Protein AF-A0A662UW87-F1 (afdb_monomer_lite)

pLDDT: mean 73.2, std 11.49, range [38.88, 87.25]

Foldseek 3Di:
DDWDKDQQKWWDDPQWTFRWIWIDDDQKTKIKTDLPQTDGPPPPPDDDDPVRVVVNVVCNPHHIDIDMDGLVQFPDKDKDWDDPPLVVSCVRRPVVLPVQTKIWIWTQGNVRDIITMIGRPVSVVVVVVSSVVVVVD

Secondary structure (DSSP, 8-state):
---EEEEEEEEEETTEEEEEEEEEETTEEEEEE--S--EE-TTS-SPPPHHHHHHHHHHHSSS--EEEEEGGGEEEEEEEEE-S-HHHHHHHH-HHHHHT-EEEEEEEETTS-EEEEEEEHHHHHHHHHHHHHHHT-

Radius of gyration: 14.93 Å; chains: 1; bounding box: 36×36×35 Å

Sequence (137 aa):
MAFKIIRNALILVDRFMVPAMIIIKDNKITVKTLPKPIKHLFHIKGALSSTETRKLLSLGSLSPRVESVDLLSIKDFKALRIRRNLNEIAELLGSDDVKGGVFEVVLNLNNGEVIKLLLSQRAYLKLRNAVLKFKAK

Structure (mmCIF, N/CA/C/O backbone):
data_AF-A0A662UW87-F1
#
_entry.id   AF-A0A662UW87-F1
#
loop_
_atom_site.group_PDB
_atom_site.id
_atom_site.type_symbol
_atom_site.label_atom_id
_atom_site.label_alt_id
_atom_site.label_comp_id
_atom_site.label_asym_id
_atom_site.label_entity_id
_atom_site.label_seq_id
_atom_site.pdbx_PDB_ins_code
_atom_site.Cartn_x
_atom_site.Cartn_y
_atom_site.Cartn_z
_atom_site.occupancy
_atom_site.B_iso_or_equiv
_atom_site.auth_seq_id
_atom_site.auth_comp_id
_atom_site.auth_asym_id
_atom_site.auth_atom_id
_atom_site.pdbx_PDB_model_num
ATOM 1 N N . MET A 1 1 ? -18.598 12.158 6.808 1.00 53.75 1 MET A N 1
ATOM 2 C CA . MET A 1 1 ? -17.287 11.510 7.067 1.00 53.75 1 MET A CA 1
ATOM 3 C C . MET A 1 1 ? -16.373 11.727 5.869 1.00 53.75 1 MET A C 1
ATOM 5 O O . MET A 1 1 ? -16.872 11.884 4.764 1.00 53.75 1 MET A O 1
ATOM 9 N N . ALA A 1 2 ? -15.058 11.842 6.076 1.00 59.19 2 ALA A N 1
ATOM 10 C CA . ALA A 1 2 ? -14.144 12.307 5.031 1.00 59.19 2 ALA A CA 1
ATOM 11 C C . ALA A 1 2 ? -13.754 11.171 4.074 1.00 59.19 2 ALA A C 1
ATOM 13 O O . ALA A 1 2 ? -12.960 10.307 4.432 1.00 59.19 2 ALA A O 1
ATOM 14 N N . PHE A 1 3 ? -14.279 11.217 2.851 1.00 75.69 3 PHE A N 1
ATOM 15 C CA . PHE A 1 3 ? -13.792 10.421 1.731 1.00 75.69 3 PHE A CA 1
ATOM 16 C C . PHE A 1 3 ? -12.413 10.938 1.303 1.00 75.69 3 PHE A C 1
ATOM 18 O O . PHE A 1 3 ? -12.261 12.113 0.963 1.00 75.69 3 PHE A O 1
ATOM 25 N N . LYS A 1 4 ? -11.389 10.083 1.346 1.00 80.56 4 LYS A N 1
ATOM 26 C CA . LYS A 1 4 ? -10.030 10.426 0.904 1.00 80.56 4 LYS A CA 1
ATOM 27 C C . LYS A 1 4 ? -9.524 9.392 -0.087 1.00 80.56 4 LYS A C 1
ATOM 29 O O . LYS A 1 4 ? -9.567 8.198 0.184 1.00 80.56 4 LYS A O 1
ATOM 34 N N . ILE A 1 5 ? -8.976 9.869 -1.201 1.00 80.31 5 ILE A N 1
ATOM 35 C CA . ILE A 1 5 ? -8.291 9.034 -2.189 1.00 80.31 5 ILE A CA 1
ATOM 36 C C . ILE A 1 5 ? -6.794 9.351 -2.165 1.00 80.31 5 ILE A C 1
ATOM 38 O O . ILE A 1 5 ? -6.384 10.516 -2.201 1.00 80.31 5 ILE A O 1
ATOM 42 N N . ILE A 1 6 ? -5.978 8.304 -2.141 1.00 82.50 6 ILE A N 1
ATOM 43 C CA . ILE A 1 6 ? -4.528 8.337 -2.315 1.00 82.50 6 ILE A CA 1
ATOM 44 C C . ILE A 1 6 ? -4.222 7.556 -3.598 1.00 82.50 6 ILE A C 1
ATOM 46 O O . ILE A 1 6 ? -4.398 6.344 -3.631 1.00 82.50 6 ILE A O 1
ATOM 50 N N . ARG A 1 7 ? -3.821 8.253 -4.668 1.00 71.81 7 ARG A N 1
ATOM 51 C CA . ARG A 1 7 ? -3.648 7.665 -6.013 1.00 71.81 7 ARG A CA 1
ATOM 52 C C . ARG A 1 7 ? -2.235 7.148 -6.305 1.00 71.81 7 ARG A C 1
ATOM 54 O O . ARG A 1 7 ? -2.087 6.298 -7.171 1.00 71.81 7 ARG A O 1
ATOM 61 N N . ASN A 1 8 ? -1.234 7.635 -5.572 1.00 75.50 8 ASN A N 1
ATOM 62 C CA . ASN A 1 8 ? 0.179 7.315 -5.793 1.00 75.50 8 ASN A CA 1
ATOM 63 C C . ASN A 1 8 ? 0.672 6.422 -4.653 1.00 75.50 8 ASN A C 1
ATOM 65 O O . ASN A 1 8 ? 1.444 6.843 -3.792 1.00 75.50 8 ASN A O 1
ATOM 69 N N . ALA A 1 9 ? 0.121 5.212 -4.600 1.00 77.31 9 ALA A N 1
ATOM 70 C CA . ALA A 1 9 ? 0.552 4.169 -3.686 1.00 77.31 9 ALA A CA 1
ATOM 71 C C . ALA A 1 9 ? 1.052 2.968 -4.485 1.00 77.31 9 ALA A C 1
ATOM 73 O O . ALA A 1 9 ? 0.602 2.709 -5.599 1.00 77.31 9 ALA A O 1
ATOM 74 N N . LEU A 1 10 ? 1.977 2.223 -3.902 1.00 77.88 10 LEU A N 1
ATOM 75 C CA . LEU A 1 10 ? 2.411 0.928 -4.403 1.00 77.88 10 LEU A CA 1
ATOM 76 C C . LEU A 1 10 ? 2.085 -0.099 -3.323 1.00 77.88 10 LEU A C 1
ATOM 78 O O . LEU A 1 10 ? 2.324 0.155 -2.147 1.00 77.88 10 LEU A O 1
ATOM 82 N N . ILE A 1 11 ? 1.503 -1.232 -3.692 1.00 78.00 11 ILE A N 1
ATOM 83 C CA . ILE A 1 11 ? 1.341 -2.371 -2.786 1.00 78.00 11 ILE A CA 1
ATOM 84 C C . ILE A 1 11 ? 2.415 -3.400 -3.112 1.00 78.00 11 ILE A C 1
ATOM 86 O O . ILE A 1 11 ? 2.698 -3.659 -4.284 1.00 78.00 11 ILE A O 1
ATOM 90 N N . LEU A 1 12 ? 3.032 -3.958 -2.074 1.00 72.88 12 LEU A N 1
ATOM 91 C CA . LEU A 1 12 ? 3.962 -5.064 -2.227 1.00 72.88 12 LEU A CA 1
ATOM 92 C C . LEU A 1 12 ? 3.175 -6.372 -2.120 1.00 72.88 12 LEU A C 1
ATOM 94 O O . LEU A 1 12 ? 2.685 -6.717 -1.047 1.00 72.88 12 LEU A O 1
ATOM 98 N N . VAL A 1 13 ? 3.057 -7.086 -3.237 1.00 70.00 13 VAL A N 1
ATOM 99 C CA . VAL A 1 13 ? 2.454 -8.422 -3.294 1.00 70.00 13 VAL A CA 1
ATOM 100 C C . VAL A 1 13 ? 3.572 -9.413 -3.569 1.00 70.00 13 VAL A C 1
ATOM 102 O O . VAL A 1 13 ? 4.149 -9.411 -4.656 1.00 70.00 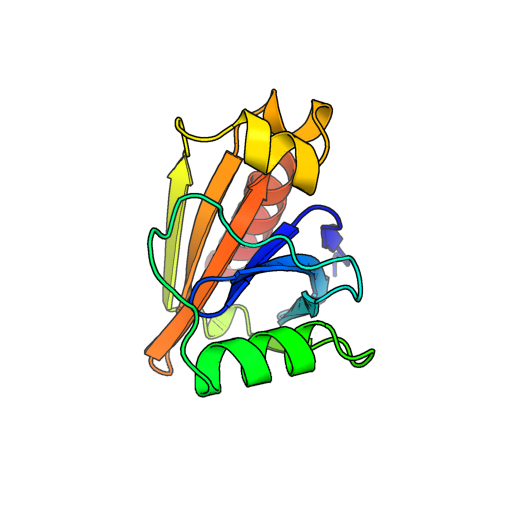13 VAL A O 1
ATOM 105 N N . ASP A 1 14 ? 3.897 -10.240 -2.576 1.00 67.88 14 ASP A N 1
ATOM 106 C CA . ASP A 1 14 ? 5.082 -11.103 -2.574 1.00 67.88 14 ASP A CA 1
ATOM 107 C C . ASP A 1 14 ? 6.370 -10.301 -2.864 1.00 67.88 14 ASP A C 1
ATOM 109 O O . ASP A 1 14 ? 6.925 -9.638 -1.986 1.00 67.88 14 ASP A O 1
ATOM 113 N N . ARG A 1 15 ? 6.836 -10.353 -4.114 1.00 63.59 15 ARG A N 1
ATOM 114 C CA . ARG A 1 15 ? 8.068 -9.736 -4.621 1.00 63.59 15 ARG A CA 1
ATOM 115 C C . ARG A 1 15 ? 7.810 -8.605 -5.621 1.00 63.59 15 ARG A C 1
ATOM 117 O O . ARG A 1 15 ? 8.751 -8.017 -6.150 1.00 63.59 15 ARG A O 1
ATOM 124 N N . PHE A 1 16 ? 6.543 -8.298 -5.882 1.00 69.69 16 PHE A N 1
ATOM 125 C CA . PHE A 1 16 ? 6.120 -7.372 -6.923 1.00 69.69 16 PHE A CA 1
ATOM 126 C C . P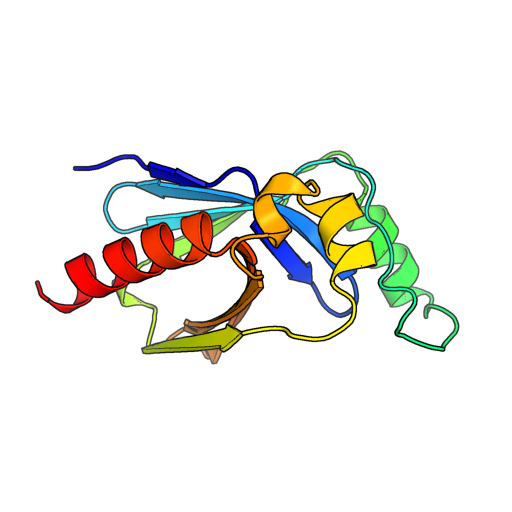HE A 1 16 ? 5.569 -6.088 -6.329 1.00 69.69 16 PHE A C 1
ATOM 128 O O . PHE A 1 16 ? 4.770 -6.111 -5.393 1.00 69.69 16 PHE A O 1
ATOM 135 N N . MET A 1 17 ? 5.964 -4.964 -6.920 1.00 73.75 17 MET A N 1
ATOM 136 C CA . MET A 1 17 ? 5.374 -3.670 -6.622 1.00 73.75 17 MET A CA 1
ATOM 137 C C . MET A 1 17 ? 4.285 -3.368 -7.638 1.00 73.75 17 MET A C 1
ATOM 139 O O . MET A 1 17 ? 4.549 -3.232 -8.832 1.00 73.75 17 MET A O 1
ATOM 143 N N . VAL A 1 18 ? 3.055 -3.254 -7.152 1.00 75.81 18 VAL A N 1
ATOM 144 C CA . VAL A 1 18 ? 1.890 -3.013 -7.998 1.00 75.81 18 VAL A CA 1
ATOM 145 C C . VAL A 1 18 ? 1.341 -1.625 -7.692 1.00 75.81 18 VAL A C 1
ATOM 147 O O . VAL A 1 18 ? 1.064 -1.329 -6.526 1.00 75.81 18 VAL A O 1
ATOM 150 N N . PRO A 1 19 ? 1.172 -0.752 -8.700 1.00 77.81 19 PRO A N 1
ATOM 151 C CA . PRO A 1 19 ? 0.491 0.521 -8.512 1.00 77.81 19 PRO A CA 1
ATOM 152 C C . PRO A 1 19 ? -0.892 0.295 -7.914 1.00 77.81 19 PRO A C 1
ATOM 154 O O . PRO A 1 19 ? -1.653 -0.552 -8.376 1.00 77.81 19 PRO A O 1
ATOM 157 N N . ALA A 1 20 ? -1.221 1.045 -6.875 1.00 78.06 20 ALA A N 1
ATOM 158 C CA . ALA A 1 20 ? -2.468 0.920 -6.155 1.00 78.06 20 ALA A CA 1
ATOM 159 C C . ALA A 1 20 ? -3.031 2.293 -5.798 1.00 78.06 20 ALA A C 1
ATOM 161 O O . ALA A 1 20 ? -2.328 3.292 -5.648 1.00 78.06 20 ALA A O 1
ATOM 162 N N . MET A 1 21 ? -4.343 2.320 -5.632 1.00 83.75 21 MET A N 1
ATOM 163 C CA . MET A 1 21 ? -5.086 3.442 -5.104 1.00 83.75 21 MET A CA 1
ATOM 164 C C . MET A 1 21 ? -5.672 3.035 -3.760 1.00 83.75 21 MET A C 1
ATOM 166 O O . MET A 1 21 ? -6.337 2.008 -3.649 1.00 83.75 21 MET A O 1
ATOM 170 N N . ILE A 1 22 ? -5.447 3.859 -2.744 1.00 84.38 22 ILE A N 1
ATOM 171 C CA . ILE A 1 22 ? -6.014 3.657 -1.416 1.00 84.38 22 ILE A CA 1
ATOM 172 C C . ILE A 1 22 ? -7.197 4.604 -1.264 1.00 84.38 22 ILE A C 1
ATOM 174 O O . ILE A 1 22 ? -7.062 5.823 -1.390 1.00 84.38 22 ILE A O 1
ATOM 178 N N . ILE A 1 23 ? -8.363 4.036 -0.997 1.00 84.75 23 ILE A N 1
ATOM 179 C CA . ILE A 1 23 ? -9.604 4.752 -0.742 1.00 84.75 23 ILE A CA 1
ATOM 180 C C . ILE A 1 23 ? -9.917 4.593 0.738 1.00 84.75 23 ILE A C 1
ATOM 182 O O . ILE A 1 23 ? -10.068 3.479 1.228 1.00 84.75 23 ILE A O 1
ATOM 186 N N . ILE A 1 24 ? -10.024 5.707 1.446 1.00 84.00 24 ILE A N 1
ATOM 187 C CA . ILE A 1 24 ? -10.443 5.735 2.843 1.00 84.00 24 ILE A CA 1
ATOM 188 C C . ILE A 1 24 ? -11.845 6.321 2.865 1.00 84.00 24 ILE A C 1
ATOM 190 O O . ILE A 1 24 ? -12.046 7.477 2.476 1.00 84.00 24 ILE A O 1
ATOM 194 N N . LYS A 1 25 ? -12.814 5.514 3.285 1.00 81.81 25 LYS A N 1
ATOM 195 C CA . LYS A 1 25 ? -14.211 5.921 3.395 1.00 81.81 25 LYS A CA 1
ATOM 196 C C . LYS A 1 25 ? -14.796 5.315 4.658 1.00 81.81 25 LYS A C 1
ATOM 198 O O . LYS A 1 25 ? -14.644 4.119 4.893 1.00 81.81 25 LYS A O 1
ATOM 203 N N . ASP A 1 26 ? -15.465 6.153 5.441 1.00 78.94 26 ASP A N 1
ATOM 204 C CA . ASP A 1 26 ? -16.043 5.771 6.728 1.00 78.94 26 ASP A CA 1
ATOM 205 C C . ASP A 1 26 ? -14.964 5.097 7.589 1.00 78.94 26 ASP A C 1
ATOM 207 O O . ASP A 1 26 ? -13.919 5.715 7.796 1.00 78.94 26 ASP A O 1
ATOM 211 N N . ASN A 1 27 ? -15.155 3.842 7.999 1.00 80.06 27 ASN A N 1
ATOM 212 C CA . ASN A 1 27 ? -14.190 3.088 8.804 1.00 80.06 27 ASN A CA 1
ATOM 213 C C . ASN A 1 27 ? -13.333 2.116 7.978 1.00 80.06 27 ASN A C 1
ATOM 215 O O . ASN A 1 27 ? -12.652 1.271 8.544 1.00 80.06 27 ASN A O 1
ATOM 219 N N . LYS A 1 28 ? -13.362 2.190 6.643 1.00 82.88 28 LYS A N 1
ATOM 220 C CA . LYS A 1 28 ? -12.690 1.213 5.779 1.00 82.88 28 LYS A CA 1
ATOM 221 C C . LYS A 1 28 ? -11.560 1.839 4.976 1.00 82.88 28 LYS A C 1
ATOM 223 O O . LYS A 1 28 ? -11.710 2.903 4.368 1.00 82.88 28 LYS A O 1
ATOM 228 N N . ILE A 1 29 ? -10.439 1.129 4.928 1.00 83.19 29 ILE A N 1
ATOM 229 C CA . ILE A 1 29 ? -9.370 1.329 3.955 1.00 83.19 29 ILE A CA 1
ATOM 230 C C . ILE A 1 29 ? -9.562 0.290 2.861 1.00 83.19 29 ILE A C 1
ATOM 232 O O . ILE A 1 29 ? -9.517 -0.905 3.114 1.00 83.19 29 ILE A O 1
ATOM 236 N N . THR A 1 30 ? -9.752 0.749 1.633 1.00 83.62 30 THR A N 1
ATOM 237 C CA . THR A 1 30 ? -9.798 -0.112 0.455 1.00 83.62 30 THR A CA 1
ATOM 238 C C . THR A 1 30 ? -8.565 0.136 -0.393 1.00 83.62 30 THR A C 1
ATOM 240 O O . THR A 1 30 ? -8.373 1.245 -0.891 1.00 83.62 30 THR A O 1
ATOM 243 N N . VAL A 1 31 ? -7.729 -0.881 -0.559 1.00 81.56 31 VAL A N 1
ATOM 244 C CA . VAL A 1 31 ? -6.584 -0.867 -1.465 1.00 81.56 31 VAL A CA 1
ATOM 245 C C . VAL A 1 31 ? -7.012 -1.518 -2.771 1.00 81.56 31 VAL A C 1
ATOM 247 O O . VAL A 1 31 ? -7.391 -2.684 -2.804 1.00 81.56 31 VAL A O 1
ATOM 250 N N . LYS A 1 32 ? -6.985 -0.745 -3.854 1.00 80.12 32 LYS A N 1
ATOM 251 C CA . LYS A 1 32 ? -7.336 -1.196 -5.199 1.00 80.12 32 LYS A CA 1
ATOM 252 C C . LYS A 1 32 ? -6.095 -1.155 -6.077 1.00 80.12 32 LYS A C 1
ATOM 254 O O . LYS A 1 32 ? -5.566 -0.068 -6.301 1.00 80.12 32 LYS A O 1
ATOM 259 N N . THR A 1 33 ? -5.636 -2.295 -6.586 1.00 75.62 33 THR A N 1
ATOM 260 C CA . THR A 1 33 ? -4.547 -2.301 -7.573 1.00 75.62 33 THR A CA 1
ATOM 261 C C . THR A 1 33 ? -5.007 -1.647 -8.875 1.00 75.62 33 THR A C 1
ATOM 263 O O . THR A 1 33 ? -6.194 -1.627 -9.204 1.00 75.62 33 THR A O 1
ATOM 266 N N . LEU A 1 34 ? -4.079 -1.040 -9.601 1.00 72.38 34 LEU A N 1
ATOM 267 C CA . LEU A 1 34 ? -4.317 -0.416 -10.895 1.00 72.38 34 LEU A CA 1
ATOM 268 C C . LEU A 1 34 ? -3.711 -1.307 -11.987 1.00 72.38 34 LEU A C 1
ATOM 270 O O . LEU A 1 34 ? -2.619 -1.831 -11.777 1.00 72.38 34 LEU A O 1
ATOM 274 N N . PRO A 1 35 ? -4.344 -1.422 -13.168 1.00 59.72 35 PRO A N 1
ATOM 275 C CA . PRO A 1 35 ? -3.876 -2.266 -14.276 1.00 59.72 35 PRO A CA 1
ATOM 276 C C . PRO A 1 35 ? -2.641 -1.693 -15.007 1.00 59.72 35 PRO A C 1
ATOM 278 O O . PRO A 1 35 ? -2.432 -1.935 -16.191 1.00 59.72 35 PRO A O 1
ATOM 281 N N . LYS A 1 36 ? -1.831 -0.871 -14.329 1.00 60.38 36 LYS A N 1
ATOM 282 C CA . LYS A 1 36 ? -0.595 -0.300 -14.877 1.00 60.38 36 LYS A CA 1
ATOM 283 C C . LYS A 1 36 ? 0.508 -1.368 -14.929 1.00 60.38 36 LYS A C 1
ATOM 285 O O . LYS A 1 36 ? 0.460 -2.306 -14.134 1.00 60.38 36 LYS A O 1
ATOM 290 N N . PRO A 1 37 ? 1.513 -1.221 -15.817 1.00 55.00 37 PRO A N 1
ATOM 291 C CA . PRO A 1 37 ? 2.580 -2.204 -15.962 1.00 55.00 37 PRO A CA 1
ATOM 292 C C . PRO A 1 37 ? 3.252 -2.472 -14.615 1.00 55.00 37 PRO A C 1
ATOM 294 O O . PRO A 1 37 ? 3.778 -1.565 -13.966 1.00 55.00 37 PRO A O 1
ATOM 297 N N . ILE A 1 38 ? 3.207 -3.736 -14.203 1.00 57.03 38 ILE A N 1
ATOM 298 C CA . ILE A 1 38 ? 3.919 -4.245 -13.037 1.00 57.03 38 ILE A CA 1
ATOM 299 C C . ILE A 1 38 ? 5.394 -4.218 -13.404 1.00 57.03 38 ILE A C 1
ATOM 301 O O . ILE A 1 38 ? 5.840 -5.013 -14.231 1.00 57.03 38 ILE A O 1
ATOM 305 N N . LYS A 1 39 ? 6.161 -3.298 -12.821 1.00 55.62 39 LYS A N 1
ATOM 306 C CA . LYS A 1 39 ? 7.616 -3.385 -12.914 1.00 55.62 39 LYS A CA 1
ATOM 307 C C . LYS A 1 39 ? 8.106 -4.290 -11.794 1.00 55.62 39 LYS A C 1
ATOM 309 O O . LYS A 1 39 ? 7.771 -4.116 -10.621 1.00 55.62 39 LYS A O 1
ATOM 314 N N . HIS A 1 40 ? 8.901 -5.274 -12.186 1.00 52.53 40 HIS A N 1
ATOM 315 C CA . HIS A 1 40 ? 9.675 -6.083 -11.265 1.00 52.53 40 HIS A CA 1
ATOM 316 C C . HIS A 1 40 ? 10.624 -5.166 -10.485 1.00 52.53 40 HIS A C 1
ATOM 318 O O . HIS A 1 40 ? 11.245 -4.283 -11.074 1.00 52.53 40 HIS A O 1
ATOM 324 N N . LEU A 1 41 ? 10.780 -5.381 -9.179 1.00 51.91 41 LEU A N 1
ATOM 325 C CA . LEU A 1 41 ? 11.939 -4.829 -8.483 1.00 51.91 41 LEU A CA 1
ATOM 326 C C . LEU A 1 41 ? 13.178 -5.523 -9.064 1.00 51.91 41 LEU A C 1
ATOM 328 O O . LEU A 1 41 ? 13.345 -6.731 -8.878 1.00 51.91 41 LEU A O 1
ATOM 332 N N . PHE A 1 42 ? 14.047 -4.786 -9.761 1.00 44.47 42 PHE A N 1
ATOM 333 C CA . PHE A 1 42 ? 15.313 -5.314 -10.301 1.00 44.47 42 PHE A CA 1
ATOM 334 C C . PHE A 1 42 ? 16.272 -5.795 -9.196 1.00 44.47 42 PHE A C 1
ATOM 336 O O . PHE A 1 42 ? 17.260 -6.476 -9.461 1.00 44.47 42 PHE A O 1
ATOM 343 N N . HIS A 1 43 ? 15.962 -5.494 -7.933 1.00 40.88 43 HIS A N 1
ATOM 344 C CA . HIS A 1 43 ? 16.762 -5.873 -6.773 1.00 40.88 43 HIS A CA 1
ATOM 345 C C . HIS A 1 43 ? 16.583 -7.313 -6.285 1.00 40.88 43 HIS A C 1
ATOM 347 O O . HIS A 1 43 ? 17.323 -7.737 -5.396 1.00 40.88 43 HIS A O 1
ATOM 353 N N . ILE A 1 44 ? 15.658 -8.087 -6.853 1.00 46.12 44 ILE A N 1
ATOM 354 C CA . ILE A 1 44 ? 15.538 -9.510 -6.529 1.00 46.12 44 ILE A CA 1
ATOM 355 C C . ILE A 1 44 ? 16.286 -10.293 -7.605 1.00 46.12 44 ILE A C 1
ATOM 357 O O . ILE A 1 44 ? 15.737 -10.632 -8.648 1.00 46.12 44 ILE A O 1
ATOM 361 N N . LYS A 1 45 ? 17.577 -10.543 -7.354 1.00 38.88 45 LYS A N 1
ATOM 362 C CA . LYS A 1 45 ? 18.401 -11.429 -8.183 1.00 38.88 45 LYS A CA 1
ATOM 363 C C . LYS A 1 45 ? 17.836 -12.851 -8.104 1.00 38.88 45 LYS A C 1
ATOM 365 O O . LYS A 1 45 ? 17.986 -13.513 -7.082 1.00 38.88 45 LYS A O 1
ATOM 370 N N . GLY A 1 46 ? 17.195 -13.310 -9.174 1.00 50.56 46 GLY A N 1
ATOM 371 C CA . GLY A 1 46 ? 16.719 -14.685 -9.309 1.00 50.56 46 GLY A CA 1
ATOM 372 C C . GLY A 1 46 ? 15.728 -14.835 -10.457 1.00 50.56 46 GLY A C 1
ATOM 373 O O . GLY A 1 46 ? 14.982 -13.908 -10.761 1.00 50.56 46 GLY A O 1
ATOM 374 N N . ALA A 1 47 ? 15.724 -16.002 -11.101 1.00 57.00 47 ALA A N 1
ATOM 375 C CA . ALA A 1 47 ? 14.660 -16.353 -12.032 1.00 57.00 47 ALA A CA 1
ATOM 376 C C . ALA A 1 47 ? 13.327 -16.439 -11.272 1.00 57.00 47 ALA A C 1
ATOM 378 O O . ALA A 1 47 ? 13.274 -16.963 -10.157 1.00 57.00 47 ALA A O 1
ATOM 379 N N . LEU A 1 48 ? 12.256 -15.927 -11.878 1.00 60.03 48 LEU A N 1
ATOM 380 C CA . LEU A 1 48 ? 10.908 -16.110 -11.357 1.00 60.03 48 LEU A CA 1
ATOM 381 C C . LEU A 1 48 ? 10.550 -17.596 -11.375 1.00 60.03 48 LEU A C 1
ATOM 383 O O . LEU A 1 48 ? 10.717 -18.269 -12.392 1.00 60.03 48 LEU A O 1
ATOM 387 N N . SER A 1 49 ? 10.002 -18.106 -10.275 1.00 63.72 49 SER A N 1
ATOM 388 C CA . SER A 1 49 ? 9.358 -19.419 -10.298 1.00 63.72 49 SER A CA 1
ATOM 389 C C . SER A 1 49 ? 8.124 -19.393 -11.210 1.00 63.72 49 SER A C 1
ATOM 391 O O . SER A 1 49 ? 7.537 -18.340 -11.489 1.00 63.72 49 SER A O 1
ATOM 393 N N . SER A 1 50 ? 7.679 -20.562 -11.671 1.00 63.88 50 SER A N 1
ATOM 394 C CA . SER A 1 50 ? 6.462 -20.690 -12.485 1.00 63.88 50 SER A CA 1
ATOM 395 C C . SER A 1 50 ? 5.219 -20.145 -11.764 1.00 63.88 50 SER A C 1
ATOM 397 O O . SER A 1 50 ? 4.358 -19.522 -12.387 1.00 63.88 50 SER A O 1
ATOM 399 N N . THR A 1 51 ? 5.148 -20.302 -10.441 1.00 67.50 51 THR A N 1
ATOM 400 C CA . THR A 1 51 ? 4.093 -19.764 -9.572 1.00 67.50 51 THR A CA 1
ATOM 401 C C . THR A 1 51 ? 4.130 -18.243 -9.495 1.00 67.50 51 THR A C 1
ATOM 403 O O . THR A 1 51 ? 3.092 -17.600 -9.639 1.00 67.50 51 THR A O 1
ATOM 406 N N . GLU A 1 52 ? 5.307 -17.649 -9.300 1.00 61.25 52 GLU A N 1
ATOM 407 C CA . GLU A 1 52 ? 5.468 -16.189 -9.268 1.00 61.25 52 GLU A CA 1
ATOM 408 C C . GLU A 1 52 ? 5.202 -15.563 -10.640 1.00 61.25 52 GLU A C 1
ATOM 410 O O . GLU A 1 52 ? 4.573 -14.513 -10.716 1.00 61.25 52 GLU A O 1
ATOM 415 N N . THR A 1 53 ? 5.592 -16.241 -11.722 1.00 62.69 53 THR A N 1
ATOM 416 C CA . THR A 1 53 ? 5.298 -15.818 -13.098 1.00 62.69 53 THR A CA 1
ATOM 417 C C . THR A 1 53 ? 3.794 -15.821 -13.357 1.00 62.69 53 THR A C 1
ATOM 419 O O . THR A 1 53 ? 3.247 -14.826 -13.826 1.00 62.69 53 THR A O 1
ATOM 422 N N . ARG A 1 54 ? 3.083 -16.896 -12.984 1.00 64.19 54 ARG A N 1
ATOM 423 C CA . ARG A 1 54 ? 1.613 -16.949 -13.078 1.00 64.19 54 ARG A CA 1
ATOM 424 C C . ARG A 1 54 ? 0.947 -15.878 -12.220 1.00 64.19 54 ARG A C 1
ATOM 426 O O . ARG A 1 54 ? -0.001 -15.251 -12.680 1.00 64.19 54 ARG A O 1
ATOM 433 N N . LYS A 1 55 ? 1.450 -15.627 -11.006 1.00 67.12 55 LYS A N 1
ATOM 434 C CA . LYS A 1 55 ? 0.954 -14.543 -10.146 1.00 67.12 55 LYS A CA 1
ATOM 435 C C . LYS A 1 55 ? 1.171 -13.174 -10.783 1.00 67.12 55 LYS A C 1
ATOM 437 O O . LYS A 1 55 ? 0.228 -12.393 -10.822 1.00 67.12 55 LYS A O 1
ATOM 442 N N . LEU A 1 56 ? 2.352 -12.896 -11.330 1.00 65.69 56 LEU A N 1
ATOM 443 C CA . LEU A 1 56 ? 2.642 -11.650 -12.041 1.00 65.69 56 LEU A CA 1
ATOM 444 C C . LEU A 1 56 ? 1.725 -11.468 -13.255 1.00 65.69 56 LEU A C 1
ATOM 446 O O . LEU A 1 56 ? 1.143 -10.400 -13.419 1.00 65.69 56 LEU A O 1
ATOM 450 N N . LEU A 1 57 ? 1.521 -12.521 -14.048 1.00 61.62 57 LEU A N 1
ATOM 451 C CA . LEU A 1 57 ? 0.579 -12.505 -15.169 1.00 61.62 57 LEU A CA 1
ATOM 452 C C . LEU A 1 57 ? -0.868 -12.297 -14.694 1.00 61.62 57 LEU A C 1
ATOM 454 O O . LEU A 1 57 ? -1.610 -11.553 -15.325 1.00 61.62 57 LEU A O 1
ATOM 458 N N . SER A 1 58 ? -1.264 -12.880 -13.558 1.00 63.41 58 SER A N 1
ATOM 459 C CA . SER A 1 58 ? -2.598 -12.682 -12.974 1.00 63.41 58 SER A CA 1
ATOM 460 C C . SER A 1 58 ? -2.803 -11.273 -12.408 1.00 63.41 58 SER A C 1
ATOM 462 O O . SER A 1 58 ? -3.871 -10.696 -12.590 1.00 63.41 58 SER A O 1
ATOM 464 N N . LEU A 1 59 ? -1.773 -10.685 -11.790 1.00 62.06 59 LEU A N 1
ATOM 465 C CA . LEU A 1 59 ? -1.774 -9.306 -11.294 1.00 62.06 59 LEU A CA 1
ATOM 466 C C . LEU A 1 59 ? -1.769 -8.294 -12.448 1.00 62.06 59 LEU A C 1
ATOM 468 O O . LEU A 1 59 ? -2.312 -7.203 -12.298 1.00 62.06 59 LEU A O 1
ATOM 472 N N . GLY A 1 60 ? -1.131 -8.644 -13.570 1.00 54.59 60 GLY A N 1
ATOM 473 C CA . GLY A 1 60 ? -1.132 -7.865 -14.809 1.00 54.59 60 GLY A CA 1
ATOM 474 C C . GLY A 1 60 ? -2.389 -8.083 -15.652 1.00 54.59 60 GLY A C 1
ATOM 475 O O . GLY A 1 60 ? -2.645 -7.307 -16.571 1.00 54.59 60 GLY A O 1
ATOM 476 N N . SER A 1 61 ? -3.187 -9.112 -15.342 1.00 53.00 61 SER A N 1
ATOM 477 C CA . SER A 1 61 ? -4.492 -9.323 -15.959 1.00 53.00 61 SER A CA 1
ATOM 478 C C . SER A 1 61 ? -5.489 -8.280 -15.441 1.00 53.00 61 SER A C 1
ATOM 480 O O . SER A 1 61 ? -5.452 -7.870 -14.284 1.00 53.00 61 SER A O 1
ATOM 482 N N . LEU A 1 62 ? -6.366 -7.830 -16.337 1.00 50.47 62 LEU A N 1
ATOM 483 C CA . LEU A 1 62 ? -7.193 -6.614 -16.295 1.00 50.47 62 LEU A CA 1
ATOM 484 C C . LEU A 1 62 ? -8.118 -6.414 -15.074 1.00 50.47 62 LEU A C 1
ATOM 486 O O . LEU A 1 62 ? -8.798 -5.390 -14.991 1.00 50.47 62 LEU A O 1
ATOM 490 N N . SER A 1 63 ? -8.171 -7.349 -14.128 1.00 54.53 63 SER A N 1
ATOM 491 C CA . SER A 1 63 ? -9.011 -7.273 -12.933 1.00 54.53 63 SER A CA 1
ATOM 492 C C . SER A 1 63 ? -8.244 -6.687 -11.737 1.00 54.53 63 SER A C 1
ATOM 494 O O . SER A 1 63 ? -7.376 -7.355 -11.172 1.00 54.53 63 SER A O 1
ATOM 496 N N . PRO A 1 64 ? -8.566 -5.455 -11.297 1.00 61.09 64 PRO A N 1
ATOM 497 C CA . PRO A 1 64 ? -7.932 -4.849 -10.136 1.00 61.09 64 PRO A CA 1
ATOM 498 C C . PRO A 1 64 ? -8.283 -5.637 -8.869 1.00 61.09 64 PRO A C 1
ATOM 500 O O . PRO A 1 64 ? -9.458 -5.818 -8.546 1.00 61.09 64 PRO A O 1
ATOM 503 N N . ARG A 1 65 ? -7.266 -6.071 -8.123 1.00 66.69 65 ARG A N 1
ATOM 504 C CA . ARG A 1 65 ? -7.434 -6.684 -6.806 1.00 66.69 65 ARG A CA 1
ATOM 505 C C . ARG A 1 65 ? -7.874 -5.595 -5.836 1.00 66.69 65 ARG A C 1
ATOM 507 O O . ARG A 1 65 ? -7.226 -4.552 -5.726 1.00 66.69 65 ARG A O 1
ATOM 514 N N . VAL A 1 66 ? -9.006 -5.821 -5.180 1.00 67.50 66 VAL A N 1
ATOM 515 C CA . VAL A 1 66 ? -9.590 -4.900 -4.206 1.00 67.50 66 VAL A CA 1
ATOM 516 C C . VAL A 1 66 ? -9.568 -5.587 -2.853 1.00 67.50 66 VAL A C 1
ATOM 518 O O . VAL A 1 66 ? -10.293 -6.551 -2.640 1.00 67.50 66 VAL A O 1
ATOM 521 N N . GLU A 1 67 ? -8.749 -5.080 -1.943 1.00 72.88 67 GLU A N 1
ATOM 522 C CA . GLU A 1 67 ? -8.733 -5.518 -0.549 1.00 72.88 67 GLU A CA 1
ATOM 523 C C . GLU A 1 67 ? -9.323 -4.404 0.307 1.00 72.88 67 GLU A C 1
ATOM 525 O O . GLU A 1 67 ? -8.855 -3.266 0.266 1.00 72.88 67 GLU A O 1
ATOM 530 N N . SER A 1 68 ? -10.396 -4.705 1.038 1.00 77.88 68 SER A N 1
ATOM 531 C CA . SER A 1 68 ? -11.060 -3.753 1.927 1.00 77.88 68 SER A CA 1
ATOM 532 C C . SER A 1 68 ? -10.919 -4.222 3.361 1.00 77.88 68 SER A C 1
ATOM 534 O O . SER A 1 68 ? -11.277 -5.348 3.691 1.00 77.88 68 SER A O 1
ATOM 536 N N . VAL A 1 69 ? -10.397 -3.342 4.202 1.00 81.62 69 VAL A N 1
ATOM 537 C CA . VAL A 1 69 ? -10.025 -3.637 5.578 1.00 81.62 69 VAL A CA 1
ATOM 538 C C . VAL A 1 69 ? -10.620 -2.584 6.493 1.00 81.62 69 VAL A C 1
ATOM 540 O O . VAL A 1 69 ? -10.566 -1.386 6.201 1.00 81.62 69 VAL A O 1
ATOM 543 N N . ASP A 1 70 ? -11.191 -3.028 7.608 1.00 81.69 70 ASP A N 1
ATOM 544 C CA . ASP A 1 70 ? -11.684 -2.128 8.644 1.00 81.69 70 ASP A CA 1
ATOM 545 C C . ASP A 1 70 ? -10.508 -1.510 9.413 1.00 81.69 70 ASP A C 1
ATOM 547 O O . ASP A 1 70 ? -9.580 -2.206 9.824 1.00 81.69 70 ASP A O 1
ATOM 551 N N . LEU A 1 71 ? -10.548 -0.204 9.647 1.00 78.50 71 LEU A N 1
ATOM 552 C CA . LEU A 1 71 ? -9.562 0.525 10.439 1.00 78.50 71 LEU A CA 1
ATOM 553 C C . LEU A 1 71 ? -9.437 -0.027 11.864 1.00 78.50 71 LEU A C 1
ATOM 555 O O . LEU A 1 71 ? -8.335 -0.023 12.411 1.00 78.50 71 LEU A O 1
ATOM 559 N N . LEU A 1 72 ? -10.526 -0.548 12.440 1.00 79.38 72 LEU A N 1
ATOM 560 C CA . LEU A 1 72 ? -10.525 -1.189 13.761 1.00 79.38 72 LEU A CA 1
ATOM 561 C C . LEU A 1 72 ? -9.789 -2.532 13.771 1.00 79.38 72 LEU A C 1
ATOM 563 O O . LEU A 1 72 ? -9.286 -2.963 14.807 1.00 79.38 72 LEU A O 1
ATOM 567 N N . SER A 1 73 ? -9.685 -3.188 12.614 1.00 82.81 73 SER A N 1
ATOM 568 C CA . SER A 1 73 ? -8.937 -4.439 12.488 1.00 82.81 73 SER A CA 1
ATOM 569 C C . SER A 1 73 ? -7.420 -4.227 12.465 1.00 82.81 73 SER A C 1
ATOM 571 O O . SER A 1 73 ? -6.676 -5.201 12.529 1.00 82.81 73 SER A O 1
ATOM 573 N N . ILE A 1 74 ? -6.938 -2.978 12.402 1.00 82.19 74 ILE A N 1
ATOM 574 C CA . ILE A 1 74 ? -5.507 -2.659 12.356 1.00 82.19 74 ILE A CA 1
ATOM 575 C C . ILE A 1 74 ? -4.918 -2.685 13.769 1.00 82.19 74 ILE A C 1
ATOM 577 O O . ILE A 1 74 ? -4.964 -1.6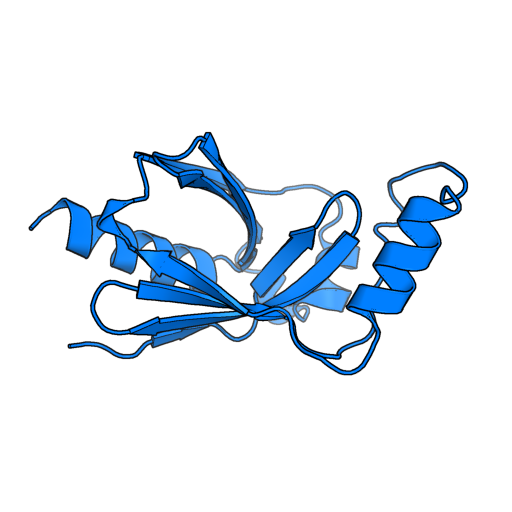99 14.517 1.00 82.19 74 ILE A O 1
ATOM 581 N N . LYS A 1 75 ? -4.273 -3.803 14.099 1.00 84.19 75 LYS A N 1
ATOM 582 C CA . LYS A 1 75 ? -3.529 -3.993 15.345 1.00 84.19 75 LYS A CA 1
ATOM 583 C C . LYS A 1 75 ? -2.409 -2.969 15.472 1.00 84.19 75 LYS A C 1
ATOM 585 O O . LYS A 1 75 ? -2.371 -2.191 16.425 1.00 84.19 75 LYS A O 1
ATOM 590 N N . ASP A 1 76 ? -1.533 -2.922 14.472 1.00 83.06 76 ASP A N 1
ATOM 591 C CA . ASP A 1 76 ? -0.311 -2.121 14.503 1.00 83.06 76 ASP A CA 1
ATOM 592 C C . ASP A 1 76 ? -0.034 -1.448 13.151 1.00 83.06 76 ASP A C 1
ATOM 594 O O . ASP A 1 76 ? -0.380 -1.966 12.088 1.00 83.06 76 ASP A O 1
ATOM 598 N N . PHE A 1 77 ? 0.580 -0.269 13.218 1.00 84.38 77 PHE A N 1
ATOM 599 C CA . PHE A 1 77 ? 0.916 0.586 12.087 1.00 84.38 77 PHE A CA 1
ATOM 600 C C . PHE A 1 77 ? 2.395 0.965 12.193 1.00 84.38 77 PHE A C 1
ATOM 602 O O . PHE A 1 77 ? 2.773 1.778 13.039 1.00 84.38 77 PHE A O 1
ATOM 609 N N . LYS A 1 78 ? 3.236 0.406 11.317 1.00 87.00 78 LYS A N 1
ATOM 610 C CA . LYS A 1 78 ? 4.671 0.726 11.253 1.00 87.00 78 LYS A CA 1
ATOM 611 C C . LYS A 1 78 ? 4.991 1.449 9.956 1.00 87.00 78 LYS A C 1
ATOM 613 O O . LYS A 1 78 ? 4.452 1.111 8.908 1.00 87.00 78 LYS A O 1
ATOM 618 N N . ALA A 1 79 ? 5.886 2.429 10.020 1.00 87.25 79 ALA A N 1
ATOM 619 C CA . ALA A 1 79 ? 6.371 3.134 8.843 1.00 87.25 79 ALA A CA 1
ATOM 620 C C . ALA A 1 79 ? 7.889 3.303 8.910 1.00 87.25 79 ALA A C 1
ATOM 622 O O . ALA A 1 79 ? 8.419 3.799 9.904 1.00 87.25 79 ALA A O 1
ATOM 623 N N . LEU A 1 80 ? 8.581 2.917 7.841 1.00 87.25 80 LEU A N 1
ATOM 624 C CA . LEU A 1 80 ? 10.025 3.050 7.686 1.00 87.25 80 LEU A CA 1
ATOM 625 C C . LEU A 1 80 ? 10.325 3.911 6.466 1.00 87.25 80 LEU A C 1
ATOM 627 O O . LEU A 1 80 ? 9.805 3.677 5.379 1.00 87.25 80 LEU A O 1
ATOM 631 N N . ARG A 1 81 ? 11.177 4.924 6.636 1.00 84.75 81 ARG A N 1
ATOM 632 C CA . ARG A 1 81 ? 11.610 5.758 5.514 1.00 84.75 81 ARG A CA 1
ATOM 633 C C . ARG A 1 81 ? 12.632 4.995 4.678 1.00 84.75 81 ARG A C 1
ATOM 635 O O . ARG A 1 81 ? 13.701 4.647 5.177 1.00 84.75 81 ARG A O 1
ATOM 642 N N . ILE A 1 82 ? 12.338 4.814 3.399 1.00 82.69 82 ILE A N 1
ATOM 643 C CA . ILE A 1 82 ? 13.266 4.221 2.444 1.00 82.69 82 ILE A CA 1
ATOM 644 C C . ILE A 1 82 ? 14.294 5.273 2.026 1.00 82.69 82 ILE A C 1
ATOM 646 O O . ILE A 1 82 ? 13.953 6.414 1.712 1.00 82.69 82 ILE A O 1
ATOM 650 N N . ARG A 1 83 ? 15.571 4.879 2.036 1.00 78.44 83 ARG A N 1
ATOM 651 C CA . ARG A 1 83 ? 16.706 5.716 1.603 1.00 78.44 83 ARG A CA 1
ATOM 652 C C . ARG A 1 83 ? 17.462 5.149 0.397 1.00 78.44 83 ARG A C 1
ATOM 654 O O . ARG A 1 83 ? 18.377 5.795 -0.093 1.00 78.44 83 ARG A O 1
ATOM 661 N N . ARG A 1 84 ? 17.117 3.941 -0.055 1.00 74.25 84 ARG A N 1
ATOM 662 C CA . ARG A 1 84 ? 17.773 3.232 -1.165 1.00 74.25 84 ARG A CA 1
ATOM 663 C C . ARG A 1 84 ? 16.800 3.095 -2.339 1.00 74.25 84 ARG A C 1
ATOM 665 O O . ARG A 1 84 ? 15.594 3.150 -2.127 1.00 74.25 84 ARG A O 1
ATOM 672 N N . ASN A 1 85 ? 17.322 2.928 -3.552 1.00 70.38 85 ASN A N 1
ATOM 673 C CA . ASN A 1 85 ? 16.548 2.638 -4.772 1.00 70.38 85 ASN A CA 1
ATOM 674 C C . ASN A 1 85 ? 15.488 3.705 -5.117 1.00 70.38 85 ASN A C 1
ATOM 676 O O . ASN A 1 85 ? 14.463 3.420 -5.730 1.00 70.38 85 ASN A O 1
ATOM 680 N N . LEU A 1 86 ? 15.738 4.957 -4.718 1.00 72.06 86 LEU A N 1
ATOM 681 C CA . LEU A 1 86 ? 14.804 6.071 -4.903 1.00 72.06 86 LEU A CA 1
ATOM 682 C C . LEU A 1 86 ? 14.538 6.379 -6.381 1.00 72.06 86 LEU A C 1
ATOM 684 O O . LEU A 1 86 ? 13.425 6.773 -6.705 1.00 72.06 86 LEU A O 1
ATOM 688 N N . ASN A 1 87 ? 15.514 6.159 -7.268 1.00 73.19 87 ASN A N 1
ATOM 689 C CA . ASN A 1 87 ? 15.349 6.373 -8.709 1.00 73.19 87 ASN A CA 1
ATOM 690 C C . ASN A 1 87 ? 14.327 5.397 -9.311 1.00 73.19 87 ASN A C 1
ATOM 692 O O . ASN A 1 87 ? 13.424 5.821 -10.023 1.00 73.19 87 ASN A O 1
ATOM 696 N N . GLU A 1 88 ? 14.397 4.111 -8.956 1.00 70.25 88 GLU A N 1
ATOM 697 C CA . GLU A 1 88 ? 13.426 3.104 -9.412 1.00 70.25 88 GLU A CA 1
ATOM 698 C C . GLU A 1 88 ? 12.026 3.391 -8.868 1.00 70.25 88 GLU A C 1
ATOM 700 O O . GLU A 1 88 ? 11.027 3.312 -9.579 1.00 70.25 88 GLU A O 1
ATOM 705 N N . ILE A 1 89 ? 11.947 3.791 -7.598 1.00 72.00 89 ILE A N 1
ATOM 706 C CA . ILE A 1 89 ? 10.677 4.184 -6.989 1.00 72.00 89 ILE A CA 1
ATOM 707 C C . ILE A 1 89 ? 10.125 5.457 -7.655 1.00 72.00 89 ILE A C 1
ATOM 709 O O . ILE A 1 89 ? 8.911 5.576 -7.829 1.00 72.00 89 ILE A O 1
ATOM 713 N N . ALA A 1 90 ? 10.988 6.390 -8.065 1.00 72.50 90 ALA A N 1
ATOM 714 C CA . ALA A 1 90 ? 10.606 7.609 -8.776 1.00 72.50 90 ALA A CA 1
ATOM 715 C C . ALA A 1 90 ? 10.040 7.318 -10.165 1.00 72.50 90 ALA A C 1
ATOM 717 O O . ALA A 1 90 ? 9.095 7.986 -10.576 1.00 72.50 90 ALA A O 1
ATOM 718 N N . GLU A 1 91 ? 10.530 6.291 -10.858 1.00 73.12 91 GLU A N 1
ATOM 719 C CA . GLU A 1 91 ? 9.912 5.838 -12.107 1.00 73.12 91 GLU A CA 1
ATOM 720 C C . GLU A 1 91 ? 8.491 5.289 -11.909 1.00 73.12 91 GLU A C 1
ATOM 722 O O . GLU A 1 91 ? 7.689 5.309 -12.842 1.00 73.12 91 GLU A O 1
ATOM 727 N N . LEU A 1 92 ? 8.171 4.783 -10.712 1.00 71.25 92 LEU A N 1
ATOM 728 C CA . LEU A 1 92 ? 6.873 4.177 -10.398 1.00 71.25 92 LEU A CA 1
ATOM 729 C C . LEU A 1 92 ? 5.855 5.170 -9.836 1.00 71.25 92 LEU A C 1
ATOM 731 O O . LEU A 1 92 ? 4.686 5.137 -10.222 1.00 71.25 92 LEU A O 1
ATOM 735 N N . LEU A 1 93 ? 6.282 6.025 -8.905 1.00 69.75 93 LEU A N 1
ATOM 736 C CA . LEU A 1 93 ? 5.428 7.021 -8.247 1.00 69.75 93 LEU A CA 1
ATOM 737 C C . LEU A 1 93 ? 5.404 8.367 -8.979 1.00 69.75 93 LEU A C 1
ATOM 739 O O . LEU A 1 93 ? 4.485 9.149 -8.758 1.00 69.75 93 LEU A O 1
ATOM 743 N N . GLY A 1 94 ? 6.383 8.628 -9.847 1.00 69.25 94 GLY A N 1
ATOM 744 C CA . GLY A 1 94 ? 6.697 9.962 -10.346 1.00 69.25 94 GLY A CA 1
ATOM 745 C C . GLY A 1 94 ? 7.779 10.630 -9.490 1.00 69.25 94 GLY A C 1
ATOM 746 O O . GLY A 1 94 ? 7.807 10.505 -8.264 1.00 69.25 94 GLY A O 1
ATOM 747 N N . SER A 1 95 ? 8.688 11.355 -10.141 1.00 64.00 95 SER A N 1
ATOM 748 C CA . SER A 1 95 ? 9.866 11.977 -9.518 1.00 64.00 95 SER A CA 1
ATOM 749 C C . SER A 1 95 ? 9.525 13.020 -8.450 1.00 64.00 95 SER A C 1
ATOM 751 O O . SER A 1 95 ? 10.217 13.106 -7.432 1.00 64.00 95 SER A O 1
ATOM 753 N N . ASP A 1 96 ? 8.438 13.770 -8.629 1.00 64.62 96 ASP A N 1
ATOM 754 C CA . ASP A 1 96 ? 8.010 14.794 -7.670 1.00 64.62 96 ASP A CA 1
ATOM 755 C C . ASP A 1 96 ? 7.537 14.205 -6.336 1.00 64.62 96 ASP A C 1
ATOM 757 O O . ASP A 1 96 ? 7.760 14.798 -5.279 1.00 64.62 96 ASP A O 1
ATOM 761 N N . ASP A 1 97 ? 6.959 13.004 -6.355 1.00 64.75 97 ASP A N 1
ATOM 762 C CA . ASP A 1 97 ? 6.503 12.316 -5.147 1.00 64.75 97 ASP A CA 1
ATOM 763 C C . ASP A 1 97 ? 7.663 11.766 -4.302 1.00 64.75 97 ASP A C 1
ATOM 765 O O . ASP A 1 97 ? 7.535 11.619 -3.083 1.00 64.75 97 ASP A O 1
ATOM 769 N N . VAL A 1 98 ? 8.819 11.502 -4.918 1.00 66.88 98 VAL A N 1
ATOM 770 C CA . VAL A 1 98 ? 9.995 10.940 -4.234 1.00 66.88 98 VAL A CA 1
ATOM 771 C C . VAL A 1 98 ? 10.838 12.007 -3.533 1.00 66.88 98 VAL A C 1
ATOM 773 O O . VAL A 1 98 ? 11.477 11.695 -2.526 1.00 66.88 98 VAL A O 1
ATOM 776 N N . LYS A 1 99 ? 10.782 13.279 -3.962 1.00 68.69 99 LYS A N 1
ATOM 777 C CA . LYS A 1 99 ? 11.513 14.394 -3.318 1.00 68.69 99 LYS A CA 1
ATOM 778 C C . LYS A 1 99 ? 11.159 14.576 -1.835 1.00 68.69 99 LYS A C 1
ATOM 780 O O . LYS A 1 99 ? 12.037 14.869 -1.029 1.00 68.69 99 LYS A O 1
ATOM 785 N N . GLY A 1 100 ? 9.900 14.341 -1.452 1.00 67.50 100 GLY A N 1
ATOM 786 C CA . GLY A 1 100 ? 9.464 14.353 -0.043 1.00 67.50 100 GLY A CA 1
ATOM 787 C C . GLY A 1 100 ? 9.940 13.138 0.773 1.00 67.50 100 GLY A C 1
ATOM 788 O O . GLY A 1 100 ? 9.871 13.106 2.001 1.00 67.50 100 GLY A O 1
ATOM 789 N N . GLY A 1 101 ? 10.473 12.118 0.106 1.00 79.62 101 GLY A N 1
ATOM 790 C CA . GLY A 1 101 ? 10.822 10.836 0.695 1.00 79.62 101 GLY A CA 1
ATOM 791 C C . GLY A 1 101 ? 9.699 9.813 0.571 1.00 79.62 101 GLY A C 1
ATOM 792 O O . GLY A 1 101 ? 8.512 10.136 0.499 1.00 79.62 101 GLY A O 1
ATOM 793 N N . VAL A 1 102 ? 10.110 8.550 0.565 1.00 82.94 102 VAL A N 1
ATOM 794 C CA . VAL A 1 102 ? 9.237 7.390 0.398 1.00 82.94 102 VAL A CA 1
ATOM 795 C C . VAL A 1 102 ? 9.232 6.584 1.690 1.00 82.94 102 VAL A C 1
ATOM 797 O O . VAL A 1 102 ? 10.268 6.435 2.341 1.00 82.94 102 VAL A O 1
ATOM 800 N N . PHE A 1 103 ? 8.067 6.070 2.065 1.00 84.19 103 PHE A N 1
ATOM 801 C CA . PHE A 1 103 ? 7.862 5.281 3.270 1.00 84.19 103 PHE A CA 1
ATOM 802 C C . PHE A 1 103 ? 7.301 3.907 2.916 1.00 84.19 103 PHE A C 1
ATOM 804 O O . PHE A 1 103 ? 6.291 3.806 2.218 1.00 84.19 103 PHE A O 1
ATOM 811 N N . GLU A 1 104 ? 7.941 2.863 3.434 1.00 87.25 104 GLU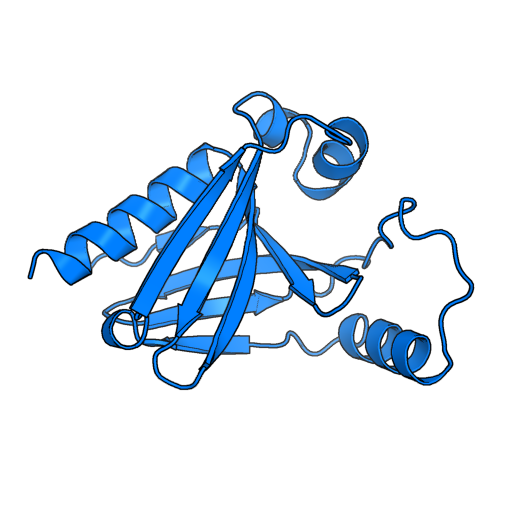 A N 1
ATOM 812 C CA . GLU A 1 104 ? 7.350 1.536 3.542 1.00 87.25 104 GLU A CA 1
ATOM 813 C C . GLU A 1 104 ? 6.442 1.527 4.770 1.00 87.25 104 GLU A C 1
ATOM 815 O O . GLU A 1 104 ? 6.891 1.763 5.892 1.00 87.25 104 GLU A O 1
ATOM 820 N N . VAL A 1 105 ? 5.156 1.300 4.554 1.00 86.62 105 VAL A N 1
ATOM 821 C CA . VAL A 1 105 ? 4.125 1.252 5.582 1.00 86.62 105 VAL A CA 1
ATOM 822 C C . VAL A 1 105 ? 3.621 -0.173 5.697 1.00 86.62 105 VAL A C 1
ATOM 824 O O . VAL A 1 105 ? 3.169 -0.759 4.719 1.00 86.62 105 VAL A O 1
ATOM 827 N N . VAL A 1 106 ? 3.672 -0.715 6.906 1.00 86.69 106 VAL A N 1
ATOM 828 C CA . VAL A 1 106 ? 3.207 -2.061 7.222 1.00 86.69 106 VAL A CA 1
ATOM 829 C C . VAL A 1 106 ? 1.994 -1.949 8.134 1.00 86.69 106 VAL A C 1
ATOM 831 O O . VAL A 1 106 ? 2.083 -1.398 9.236 1.00 86.69 106 VAL A O 1
ATOM 834 N N . LEU A 1 107 ? 0.861 -2.458 7.658 1.00 84.75 107 LEU A N 1
ATOM 835 C CA . LEU A 1 107 ? -0.374 -2.595 8.420 1.00 84.75 107 LEU A CA 1
ATOM 836 C C . LEU A 1 107 ? -0.481 -4.045 8.884 1.00 84.75 107 LEU A C 1
ATOM 838 O O . LEU A 1 107 ? -0.625 -4.941 8.054 1.00 84.75 107 LEU A O 1
ATOM 842 N N . ASN A 1 108 ? -0.414 -4.263 10.194 1.00 84.94 108 ASN A N 1
ATOM 843 C CA . ASN A 1 108 ? -0.658 -5.576 10.783 1.00 84.94 108 ASN A CA 1
ATOM 844 C C . ASN A 1 108 ? -2.110 -5.640 11.242 1.00 84.94 108 ASN A C 1
ATOM 846 O O . ASN A 1 108 ? -2.540 -4.808 12.048 1.00 84.94 108 ASN A O 1
ATOM 850 N N . LEU A 1 109 ? -2.849 -6.620 10.742 1.00 84.88 109 LEU A N 1
ATOM 851 C CA . LEU A 1 109 ? -4.257 -6.811 11.055 1.00 84.88 109 LEU A CA 1
ATOM 852 C C . LEU A 1 109 ? -4.443 -7.806 12.208 1.00 84.88 109 LEU A C 1
ATOM 854 O O . LEU A 1 109 ? -3.573 -8.626 12.505 1.00 84.88 109 LEU A O 1
ATOM 858 N N . ASN A 1 110 ? -5.590 -7.731 12.882 1.00 84.06 110 ASN A N 1
ATOM 859 C CA . ASN A 1 110 ? -5.935 -8.589 14.020 1.00 84.06 110 ASN A CA 1
ATOM 860 C C . ASN A 1 110 ? -6.048 -10.072 13.630 1.00 84.06 110 ASN A C 1
ATOM 862 O O . ASN A 1 110 ? -5.799 -10.936 14.463 1.00 84.06 110 ASN A O 1
ATOM 866 N N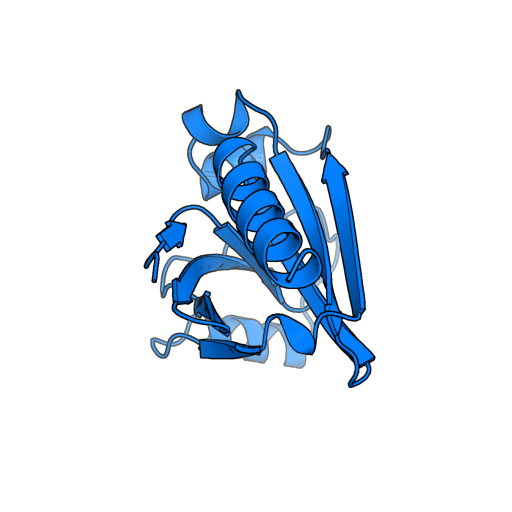 . ASN A 1 111 ? -6.384 -10.361 12.371 1.00 81.50 111 ASN A N 1
ATOM 867 C CA . ASN A 1 111 ? -6.444 -11.713 11.806 1.00 81.50 111 ASN A CA 1
ATOM 868 C C . ASN A 1 111 ? -5.057 -12.280 11.428 1.00 81.50 111 ASN A C 1
ATOM 870 O O . ASN A 1 111 ? -4.978 -13.390 10.914 1.00 81.50 111 ASN A O 1
ATOM 874 N N . GLY A 1 112 ? -3.970 -11.536 11.669 1.00 77.56 112 GLY A N 1
ATOM 875 C CA . GLY A 1 112 ? -2.604 -11.941 11.332 1.00 77.56 112 GLY A CA 1
ATOM 876 C C . GLY A 1 112 ? -2.171 -11.596 9.905 1.00 77.56 112 GLY A C 1
ATOM 877 O O . GLY A 1 112 ? -1.007 -11.802 9.565 1.00 77.56 112 GLY A O 1
ATOM 878 N N . GLU A 1 113 ? -3.058 -11.035 9.081 1.00 78.75 113 GLU A N 1
ATOM 879 C CA . GLU A 1 113 ? -2.700 -10.556 7.747 1.00 78.75 113 GLU A CA 1
ATOM 880 C C . GLU A 1 113 ? -1.824 -9.299 7.818 1.00 78.75 113 GLU A C 1
ATOM 882 O O . GLU A 1 113 ? -1.942 -8.462 8.721 1.00 78.75 113 GLU A O 1
ATOM 887 N N . VAL A 1 114 ? -0.933 -9.162 6.834 1.00 81.06 114 VAL A N 1
ATOM 888 C CA . VAL A 1 114 ? 0.021 -8.055 6.748 1.00 81.06 114 VAL A CA 1
ATOM 889 C C . VAL A 1 114 ? -0.097 -7.390 5.386 1.00 81.06 114 VAL A C 1
ATOM 891 O O . VAL A 1 114 ? 0.176 -8.012 4.362 1.00 81.06 114 VAL A O 1
ATOM 894 N N . ILE A 1 115 ? -0.435 -6.101 5.377 1.00 81.69 115 ILE A N 1
ATOM 895 C CA . ILE A 1 115 ? -0.483 -5.291 4.156 1.00 81.69 115 ILE A CA 1
ATOM 896 C C . ILE A 1 115 ? 0.735 -4.378 4.139 1.00 81.69 115 ILE A C 1
ATOM 898 O O . ILE A 1 115 ? 0.907 -3.526 5.014 1.00 81.69 115 ILE A O 1
ATOM 902 N N . LYS A 1 116 ? 1.576 -4.542 3.117 1.00 82.12 116 LYS A N 1
ATOM 903 C CA . LYS A 1 116 ? 2.763 -3.715 2.894 1.00 82.12 116 LYS A CA 1
ATOM 904 C C . LYS A 1 116 ? 2.517 -2.725 1.766 1.00 82.12 116 LYS A C 1
ATOM 906 O O . LYS A 1 116 ? 2.198 -3.105 0.641 1.00 82.12 116 LYS A O 1
ATOM 911 N N . LEU A 1 117 ? 2.682 -1.449 2.075 1.00 83.62 117 LEU A N 1
ATOM 912 C CA . LEU A 1 117 ? 2.438 -0.326 1.184 1.00 83.62 117 LEU A CA 1
ATOM 913 C C . LEU A 1 117 ? 3.701 0.514 1.047 1.00 83.62 117 LEU A C 1
ATOM 915 O O . LEU A 1 117 ? 4.484 0.659 1.976 1.00 83.62 117 LEU A O 1
ATOM 919 N N . LEU A 1 118 ? 3.861 1.122 -0.112 1.00 83.94 118 LEU A N 1
ATOM 920 C CA . LEU A 1 118 ? 4.948 2.010 -0.466 1.00 83.94 118 LEU A CA 1
ATOM 921 C C . LEU A 1 118 ? 4.335 3.343 -0.881 1.00 83.94 118 LEU A C 1
ATOM 923 O O . LEU A 1 118 ? 3.601 3.428 -1.865 1.00 83.94 118 LEU A O 1
ATOM 927 N N . LEU A 1 119 ? 4.565 4.368 -0.064 1.00 83.44 119 LEU A N 1
ATOM 928 C CA . LEU A 1 119 ? 3.856 5.643 -0.135 1.00 83.44 119 LEU A CA 1
ATOM 929 C C . LEU A 1 119 ? 4.838 6.808 -0.216 1.00 83.44 119 LEU A C 1
ATOM 931 O O . LEU A 1 119 ? 5.845 6.828 0.493 1.00 83.44 119 LEU A O 1
ATOM 935 N N . SER A 1 120 ? 4.499 7.831 -1.002 1.00 84.50 120 SER A N 1
ATOM 936 C CA . SER A 1 120 ? 5.161 9.133 -0.881 1.00 84.50 120 SER A CA 1
ATOM 937 C C . SER A 1 120 ? 4.874 9.755 0.487 1.00 84.50 120 SER A C 1
ATOM 939 O O . SER A 1 120 ? 3.865 9.446 1.130 1.00 84.50 120 SER A O 1
ATOM 941 N N . GLN A 1 121 ? 5.729 10.667 0.950 1.00 84.94 121 GLN A N 1
ATOM 942 C CA . GLN A 1 121 ? 5.571 11.340 2.244 1.00 84.94 121 GLN A CA 1
ATOM 943 C C . GLN A 1 121 ? 4.159 11.914 2.440 1.00 84.94 121 GLN A C 1
ATOM 945 O O . GLN A 1 121 ? 3.545 11.738 3.495 1.00 84.94 121 GLN A O 1
ATOM 950 N N . ARG A 1 122 ? 3.604 12.560 1.406 1.00 83.38 122 ARG A N 1
ATOM 951 C CA . ARG A 1 122 ? 2.257 13.146 1.453 1.00 83.38 122 ARG A CA 1
ATOM 952 C C . ARG A 1 122 ? 1.173 12.076 1.597 1.00 83.38 122 ARG A C 1
ATOM 954 O O . ARG A 1 122 ? 0.218 12.272 2.350 1.00 83.38 122 ARG A O 1
ATOM 961 N N . ALA A 1 123 ? 1.303 10.962 0.879 1.00 83.94 123 ALA A N 1
ATOM 962 C CA . ALA A 1 123 ? 0.391 9.825 0.965 1.00 83.94 123 ALA A CA 1
ATOM 963 C C . ALA A 1 123 ? 0.458 9.144 2.342 1.00 83.94 123 ALA A C 1
ATOM 965 O O . ALA A 1 123 ? -0.581 8.905 2.961 1.00 83.94 123 ALA A O 1
ATOM 966 N N . TYR A 1 124 ? 1.668 8.933 2.862 1.00 86.31 124 TYR A N 1
ATOM 967 C CA . TYR A 1 124 ? 1.913 8.403 4.201 1.00 86.31 124 TYR A CA 1
ATOM 968 C C . TYR A 1 124 ? 1.242 9.251 5.287 1.00 86.31 124 TYR A C 1
ATOM 970 O O . TYR A 1 124 ? 0.483 8.720 6.096 1.00 86.31 124 TYR A O 1
ATOM 978 N N . LEU A 1 125 ? 1.453 10.572 5.286 1.00 86.88 125 LEU A N 1
ATOM 979 C CA . LEU A 1 125 ? 0.857 11.460 6.289 1.00 86.88 125 LEU A CA 1
ATOM 980 C C . LEU A 1 125 ? -0.677 11.434 6.240 1.00 86.88 125 LEU A C 1
ATOM 982 O O . LEU A 1 125 ? -1.330 11.423 7.284 1.00 86.88 125 LEU A O 1
ATOM 986 N N . LYS A 1 126 ? -1.270 11.367 5.040 1.00 85.38 126 LYS A N 1
ATOM 987 C CA . LYS A 1 126 ? -2.727 11.226 4.881 1.00 85.38 126 LYS A CA 1
ATOM 988 C C . LYS A 1 126 ? -3.244 9.926 5.495 1.00 85.38 126 LYS A C 1
ATOM 990 O O . LYS A 1 126 ? -4.269 9.969 6.177 1.00 85.38 126 LYS A O 1
ATOM 995 N N . LEU A 1 127 ? -2.550 8.812 5.255 1.00 84.19 127 LEU A N 1
ATOM 996 C CA . LEU A 1 127 ? -2.914 7.501 5.787 1.00 84.19 127 LEU A CA 1
ATOM 997 C C . LEU A 1 127 ? -2.752 7.455 7.311 1.00 84.19 127 LEU A C 1
ATOM 999 O O . LEU A 1 127 ? -3.701 7.116 8.010 1.00 84.19 127 LEU A O 1
ATOM 1003 N N . ARG A 1 128 ? -1.599 7.887 7.834 1.00 86.06 128 ARG A N 1
ATOM 1004 C CA . ARG A 1 128 ? -1.325 7.957 9.276 1.00 86.06 128 ARG A CA 1
ATOM 1005 C C . ARG A 1 128 ? -2.379 8.786 10.005 1.00 86.06 128 ARG A C 1
ATOM 1007 O O . ARG A 1 128 ? -2.925 8.331 11.003 1.00 86.06 128 ARG A O 1
ATOM 1014 N N . ASN A 1 129 ? -2.705 9.974 9.496 1.00 85.94 129 ASN A N 1
ATOM 1015 C CA . ASN A 1 129 ? -3.706 10.840 10.122 1.00 85.94 129 ASN A CA 1
ATOM 1016 C C . ASN A 1 129 ? -5.109 10.223 10.0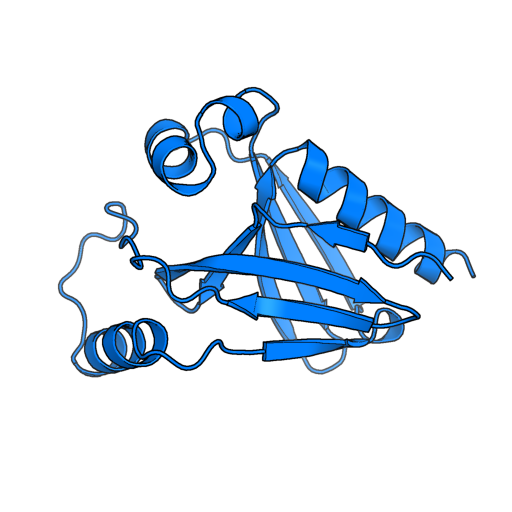93 1.00 85.94 129 ASN A C 1
ATOM 1018 O O . ASN A 1 129 ? -5.896 10.470 11.002 1.00 85.94 129 ASN A O 1
ATOM 1022 N N . ALA A 1 130 ? -5.439 9.436 9.063 1.00 81.44 130 ALA A N 1
ATOM 1023 C CA . ALA A 1 130 ? -6.695 8.698 9.031 1.00 81.44 130 ALA A CA 1
ATOM 1024 C C . ALA A 1 130 ? -6.715 7.610 10.113 1.00 81.44 130 ALA A C 1
ATOM 1026 O O . ALA A 1 130 ? -7.627 7.604 10.930 1.00 81.44 130 ALA A O 1
ATOM 1027 N N . VAL A 1 131 ? -5.682 6.765 10.180 1.00 80.88 131 VAL A N 1
ATOM 1028 C CA . VAL A 1 131 ? -5.580 5.688 11.182 1.00 80.88 131 VAL A CA 1
ATOM 1029 C C . VAL A 1 131 ? -5.599 6.247 12.610 1.00 80.88 131 VAL A C 1
ATOM 1031 O O . VAL A 1 131 ? -6.364 5.770 13.442 1.00 80.88 131 VAL A O 1
ATOM 1034 N N . LEU A 1 132 ? -4.825 7.301 12.892 1.00 81.94 132 LEU A N 1
ATOM 1035 C CA . LEU A 1 132 ? -4.782 7.927 14.219 1.00 81.94 132 LEU A CA 1
ATOM 1036 C C . LEU A 1 132 ? -6.122 8.546 14.625 1.00 81.94 132 LEU A C 1
ATOM 1038 O O . LEU A 1 132 ? -6.541 8.384 15.765 1.00 81.94 132 LEU A O 1
ATOM 1042 N N . LYS A 1 133 ? -6.824 9.216 13.701 1.00 80.31 133 LYS A N 1
ATOM 1043 C CA . LYS A 1 133 ? -8.145 9.798 13.986 1.00 80.31 133 LYS A CA 1
ATOM 1044 C C . LYS A 1 133 ? -9.180 8.733 14.360 1.00 80.31 133 LYS A C 1
ATOM 1046 O O . LYS A 1 133 ? -10.113 9.042 15.094 1.00 80.31 133 LYS A O 1
ATOM 1051 N N . PHE A 1 134 ? -9.023 7.515 13.847 1.00 71.31 134 PHE A N 1
ATOM 1052 C CA . PHE A 1 134 ? -9.891 6.391 14.182 1.00 71.31 134 PHE A CA 1
ATOM 1053 C C . PHE A 1 134 ? -9.509 5.691 15.482 1.00 71.31 134 PHE A C 1
ATOM 1055 O O . PHE A 1 134 ? -10.410 5.302 16.205 1.00 71.31 134 PHE A O 1
ATOM 1062 N N . LYS A 1 135 ? -8.217 5.579 15.816 1.00 67.25 135 LYS A N 1
ATOM 1063 C CA . LYS A 1 135 ? -7.781 5.016 17.109 1.00 67.25 135 LYS A CA 1
ATOM 1064 C C . LYS A 1 135 ? -7.998 5.951 18.305 1.00 67.25 135 LYS A C 1
ATOM 1066 O O . LYS A 1 135 ? -7.975 5.489 19.435 1.00 67.25 135 LYS A O 1
ATOM 1071 N N . ALA A 1 136 ? -8.138 7.254 18.064 1.00 60.97 136 ALA A N 1
ATOM 1072 C CA . ALA A 1 136 ? -8.393 8.255 19.103 1.00 60.97 136 ALA A CA 1
ATOM 1073 C C . ALA A 1 136 ? -9.889 8.449 19.427 1.00 60.97 136 ALA A C 1
ATOM 1075 O O . ALA A 1 136 ? -10.217 9.288 20.263 1.00 60.97 136 ALA A O 1
ATOM 1076 N N . LYS A 1 137 ? -10.779 7.737 18.729 1.00 52.09 137 LYS A N 1
ATOM 1077 C CA . LYS A 1 137 ? -12.215 7.663 19.014 1.00 52.09 137 LYS A CA 1
ATOM 1078 C C . LYS A 1 137 ? -12.529 6.349 19.704 1.00 52.09 137 LYS A C 1
ATOM 1080 O O . LYS A 1 137 ? -13.465 6.374 20.526 1.00 52.09 137 LYS A O 1
#